Protein AF-A0A497T729-F1 (afdb_monomer_lite)

Sequence (70 aa):
MDYEKICELLGGEIVEVDEKKGKIKVCKIPRKYYKNDRNCAEMDGKVAKDGSCEIRVDYLGRLLKDNKYS

Secondary structure (DSSP, 8-state):
--HHHHHHHTT-EEEEEEETTEEEEEEEE-GGG-SSHHHHHHTT-EE-TTS-EEEEHHHHHHHHHHS---

Structure (mmCIF, N/CA/C/O backbone):
data_AF-A0A497T729-F1
#
_entry.id   AF-A0A497T729-F1
#
loop_
_atom_site.group_PDB
_atom_site.id
_atom_site.type_symbol
_atom_site.label_atom_id
_atom_site.label_alt_id
_atom_site.label_comp_id
_atom_site.label_asym_id
_atom_site.label_entity_id
_atom_site.label_seq_id
_atom_site.pdbx_PDB_ins_code
_atom_site.Cartn_x
_atom_site.Cartn_y
_atom_site.Cartn_z
_atom_site.occupancy
_atom_site.B_iso_or_equiv
_atom_site.auth_seq_id
_atom_site.auth_comp_id
_atom_site.auth_asym_id
_atom_site.auth_atom_id
_atom_site.pdbx_PDB_model_num
ATOM 1 N N . MET A 1 1 ? -7.893 -6.966 -14.455 1.00 57.19 1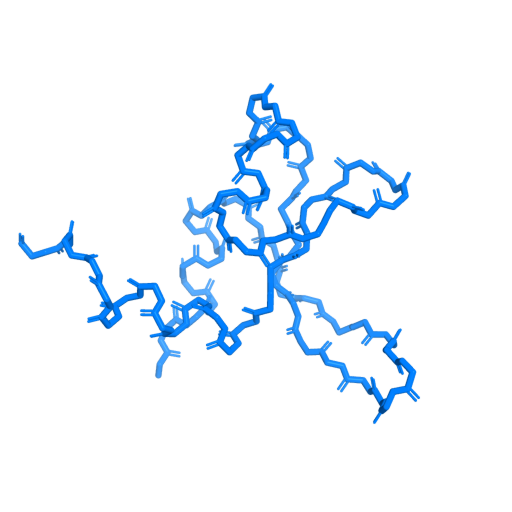 MET A N 1
ATOM 2 C CA . MET A 1 1 ? -7.144 -5.740 -14.098 1.00 57.19 1 MET A CA 1
ATOM 3 C C . MET A 1 1 ? -6.054 -6.171 -13.139 1.00 57.19 1 MET A C 1
ATOM 5 O O . MET A 1 1 ? -6.384 -6.657 -12.070 1.00 57.19 1 MET A O 1
ATOM 9 N N . ASP A 1 2 ? -4.794 -6.045 -13.539 1.00 74.19 2 ASP A N 1
ATOM 10 C CA . ASP A 1 2 ? -3.606 -6.544 -12.827 1.00 74.19 2 ASP A CA 1
ATOM 11 C C . ASP A 1 2 ? -3.156 -5.635 -11.659 1.00 74.19 2 ASP A C 1
ATOM 13 O O . ASP A 1 2 ? -1.972 -5.350 -11.507 1.00 74.19 2 ASP A O 1
ATOM 17 N N . TYR A 1 3 ? -4.073 -5.125 -10.826 1.00 75.69 3 TYR A N 1
ATOM 18 C CA . TYR A 1 3 ? -3.690 -4.231 -9.714 1.00 75.69 3 TYR A CA 1
ATOM 19 C C . TYR A 1 3 ? -2.812 -4.928 -8.662 1.00 75.69 3 TYR A C 1
ATOM 21 O O . TYR A 1 3 ? -1.958 -4.277 -8.064 1.00 75.69 3 TYR A O 1
ATOM 29 N N . GLU A 1 4 ? -2.970 -6.242 -8.479 1.00 81.44 4 GLU A N 1
ATOM 30 C CA . GLU A 1 4 ? -2.088 -7.066 -7.640 1.00 81.44 4 GLU A CA 1
ATOM 31 C C . GLU A 1 4 ? -0.651 -7.030 -8.164 1.00 81.44 4 GLU A C 1
ATOM 33 O O . GLU A 1 4 ? 0.264 -6.683 -7.425 1.00 81.44 4 GLU A O 1
ATOM 38 N N . LYS A 1 5 ? -0.474 -7.233 -9.472 1.00 82.56 5 LYS A N 1
ATOM 39 C CA . LYS A 1 5 ? 0.837 -7.214 -10.124 1.00 82.56 5 LYS A CA 1
ATOM 40 C C . LYS A 1 5 ? 1.515 -5.846 -10.042 1.00 82.56 5 LYS A C 1
ATOM 42 O O . LYS A 1 5 ? 2.720 -5.767 -9.844 1.00 82.56 5 LYS A O 1
ATOM 47 N N . ILE A 1 6 ? 0.755 -4.755 -10.181 1.00 79.00 6 ILE A N 1
ATOM 48 C CA . ILE A 1 6 ? 1.284 -3.391 -9.994 1.00 79.00 6 ILE A CA 1
ATOM 49 C C . ILE A 1 6 ? 1.735 -3.198 -8.551 1.00 79.00 6 ILE A C 1
ATOM 51 O O . ILE A 1 6 ? 2.801 -2.640 -8.311 1.00 79.00 6 ILE A O 1
ATOM 55 N N . CYS A 1 7 ? 0.926 -3.651 -7.593 1.00 84.38 7 CYS A N 1
ATOM 56 C CA . CYS A 1 7 ? 1.267 -3.530 -6.188 1.00 84.38 7 CYS A CA 1
ATOM 57 C C . CYS A 1 7 ? 2.555 -4.294 -5.865 1.00 84.38 7 CYS A C 1
ATOM 59 O O . CYS A 1 7 ? 3.459 -3.722 -5.260 1.00 84.38 7 CYS A O 1
ATOM 61 N N . GLU A 1 8 ? 2.693 -5.521 -6.372 1.00 84.50 8 GLU A N 1
ATOM 62 C CA . GLU A 1 8 ? 3.924 -6.307 -6.258 1.00 84.50 8 GLU A CA 1
ATOM 63 C C . GLU A 1 8 ? 5.129 -5.611 -6.910 1.00 84.50 8 GLU A C 1
ATOM 65 O O . GLU A 1 8 ? 6.207 -5.577 -6.318 1.00 84.50 8 GLU A O 1
ATOM 70 N N . LEU A 1 9 ? 4.964 -4.998 -8.091 1.00 82.31 9 LEU A N 1
ATOM 71 C C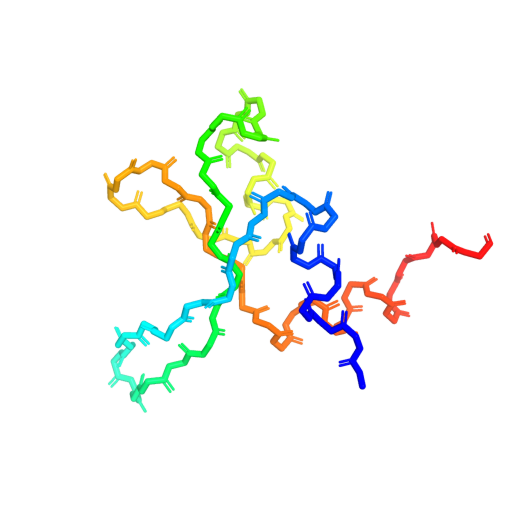A . LEU A 1 9 ? 6.031 -4.238 -8.764 1.00 82.31 9 LEU A CA 1
ATOM 72 C C . LEU A 1 9 ? 6.499 -3.024 -7.952 1.00 82.31 9 LEU A C 1
ATOM 74 O O . LEU A 1 9 ? 7.677 -2.671 -7.989 1.00 82.31 9 LEU A O 1
ATOM 78 N N . LEU A 1 10 ? 5.591 -2.399 -7.203 1.00 77.19 10 LEU A N 1
ATOM 79 C CA . LEU A 1 10 ? 5.906 -1.319 -6.266 1.00 77.19 10 LEU A CA 1
ATOM 80 C C . LEU A 1 10 ? 6.503 -1.837 -4.941 1.00 77.19 10 LEU A C 1
ATOM 82 O O . LEU A 1 10 ? 6.875 -1.037 -4.083 1.00 77.19 10 LEU A O 1
ATOM 86 N N . GLY A 1 11 ? 6.606 -3.159 -4.763 1.00 83.25 11 GLY A N 1
ATOM 87 C CA . GLY A 1 11 ? 7.055 -3.807 -3.529 1.00 83.25 11 GLY A CA 1
ATOM 88 C C . GLY A 1 11 ? 6.002 -3.807 -2.419 1.00 83.25 11 GLY A C 1
ATOM 89 O O . GLY A 1 11 ? 6.341 -3.978 -1.249 1.00 83.25 11 GLY A O 1
ATOM 90 N N . GLY A 1 12 ? 4.739 -3.560 -2.758 1.00 87.12 12 GLY A N 1
ATOM 91 C CA . GLY A 1 12 ? 3.625 -3.572 -1.824 1.00 87.12 12 GLY A CA 1
ATOM 92 C C . GLY A 1 12 ? 2.849 -4.885 -1.809 1.00 87.12 12 GLY A C 1
ATOM 93 O O . GLY A 1 12 ? 3.048 -5.775 -2.632 1.00 87.12 12 GLY A O 1
ATOM 94 N N . GLU A 1 13 ? 1.920 -4.967 -0.866 1.00 90.56 13 GLU A N 1
ATOM 95 C CA . GLU A 1 13 ? 0.957 -6.057 -0.716 1.00 90.56 13 GLU A CA 1
ATOM 96 C C . GLU A 1 13 ? -0.473 -5.504 -0.688 1.00 90.56 13 GLU A C 1
ATOM 98 O O . GLU A 1 13 ? -0.727 -4.426 -0.144 1.00 90.56 13 GLU A O 1
ATOM 103 N N . ILE A 1 14 ? -1.427 -6.223 -1.285 1.00 90.31 14 ILE A N 1
ATOM 104 C CA . ILE A 1 14 ? -2.837 -5.833 -1.215 1.00 90.31 14 ILE A CA 1
ATOM 105 C C . ILE A 1 14 ? -3.391 -6.226 0.150 1.00 90.31 14 ILE A C 1
ATOM 107 O O . ILE A 1 14 ? -3.446 -7.405 0.492 1.00 90.31 14 ILE A O 1
ATOM 111 N N . VAL A 1 15 ? -3.866 -5.237 0.898 1.00 90.94 15 VAL A N 1
ATOM 112 C CA . VAL A 1 15 ? -4.495 -5.425 2.206 1.00 90.94 15 VAL A CA 1
ATOM 113 C C . VAL A 1 15 ? -5.869 -4.778 2.230 1.00 90.94 15 VAL A C 1
ATOM 115 O O . VAL A 1 15 ? -6.162 -3.842 1.484 1.00 90.94 15 VAL A O 1
ATOM 118 N N . GLU A 1 16 ? -6.728 -5.285 3.103 1.00 91.19 16 GLU A N 1
ATOM 119 C CA . GLU A 1 16 ? -8.044 -4.714 3.347 1.00 91.19 16 GLU A CA 1
ATOM 120 C C . GLU A 1 16 ? -7.988 -3.856 4.616 1.00 91.19 16 GLU A C 1
ATOM 122 O O . GLU A 1 16 ? -7.609 -4.342 5.682 1.00 91.19 16 GLU A O 1
ATOM 127 N N . VAL A 1 17 ? -8.323 -2.571 4.492 1.00 86.38 17 VAL A N 1
ATOM 128 C CA . VAL A 1 17 ? -8.323 -1.608 5.601 1.00 86.38 17 VAL A CA 1
ATOM 129 C C . VAL A 1 17 ? -9.730 -1.084 5.853 1.00 86.38 17 VAL A C 1
ATOM 131 O O . VAL A 1 17 ? -10.500 -0.841 4.922 1.00 86.38 17 VAL A O 1
ATOM 134 N N . ASP A 1 18 ? -10.070 -0.898 7.126 1.00 85.38 18 ASP A N 1
ATOM 135 C CA . ASP A 1 18 ? -11.339 -0.304 7.538 1.00 85.38 18 ASP A CA 1
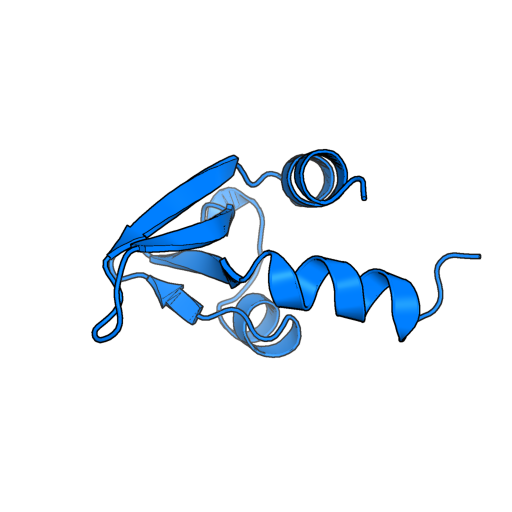ATOM 136 C C . ASP A 1 18 ? -11.299 1.223 7.352 1.00 85.38 18 ASP A C 1
ATOM 138 O O . ASP A 1 18 ? -10.592 1.949 8.056 1.00 85.38 18 ASP A O 1
ATOM 142 N N . GLU A 1 19 ? -12.087 1.729 6.402 1.00 78.69 19 GLU A N 1
ATOM 143 C CA . GLU A 1 19 ? -12.394 3.151 6.266 1.00 78.69 19 GLU A CA 1
ATOM 144 C C . GLU A 1 19 ? -13.751 3.481 6.907 1.00 78.69 19 GLU A C 1
ATOM 146 O O . GLU A 1 19 ? -14.605 2.624 7.125 1.00 78.69 19 GLU A O 1
ATOM 151 N N . LYS A 1 20 ? -14.013 4.774 7.145 1.00 77.50 20 LYS A N 1
ATOM 152 C CA . LYS A 1 20 ? -15.282 5.257 7.731 1.00 77.50 20 LYS A CA 1
ATOM 153 C C . LYS A 1 20 ? -16.550 4.791 6.995 1.00 77.50 20 LYS A C 1
ATOM 155 O O . LYS A 1 20 ? -17.630 4.860 7.572 1.00 77.50 20 LYS A O 1
ATOM 160 N N . LYS A 1 21 ? -16.442 4.389 5.724 1.00 74.75 21 LYS A N 1
ATOM 161 C CA . LYS A 1 21 ? -17.560 3.940 4.875 1.00 74.75 21 LYS A CA 1
ATOM 162 C C . LYS A 1 21 ? -17.552 2.431 4.593 1.00 74.75 21 LYS A C 1
ATOM 164 O O . LYS A 1 21 ? -18.335 1.978 3.764 1.00 74.75 21 LYS A O 1
ATOM 169 N N . GLY A 1 22 ? -16.697 1.670 5.272 1.00 85.44 22 GLY A N 1
ATOM 170 C CA . GLY A 1 22 ? -16.543 0.231 5.088 1.00 85.44 22 GLY A CA 1
ATOM 171 C C . GLY A 1 22 ? -15.110 -0.159 4.750 1.00 85.44 22 GLY A C 1
ATOM 172 O O . GLY A 1 22 ? -14.203 0.673 4.712 1.00 85.44 22 GLY A O 1
ATOM 173 N N . LYS A 1 23 ? -14.923 -1.450 4.499 1.00 86.25 23 LYS A N 1
ATOM 174 C CA . LYS A 1 23 ? -13.625 -2.022 4.163 1.00 86.25 23 LYS A CA 1
ATOM 175 C C . LYS A 1 23 ? -13.252 -1.724 2.720 1.00 86.25 23 LYS A C 1
ATOM 177 O O . LYS A 1 23 ? -14.070 -1.888 1.816 1.00 86.25 23 LYS A O 1
ATOM 182 N N . ILE A 1 24 ? -12.019 -1.286 2.511 1.00 88.44 24 ILE A N 1
ATOM 183 C CA . ILE A 1 24 ? -11.473 -0.983 1.191 1.00 88.44 24 ILE A CA 1
ATOM 184 C C . ILE A 1 24 ? -10.173 -1.750 0.981 1.00 88.44 24 ILE A C 1
ATOM 186 O O . ILE A 1 24 ? -9.429 -2.001 1.926 1.00 88.44 24 ILE A O 1
ATOM 190 N N . LYS A 1 25 ? -9.877 -2.096 -0.271 1.00 90.00 25 LYS A N 1
ATOM 191 C CA . LYS A 1 25 ? -8.594 -2.701 -0.630 1.00 90.00 25 LYS A CA 1
ATOM 192 C C . LYS A 1 25 ? -7.589 -1.609 -0.969 1.00 90.00 25 LYS A C 1
ATOM 194 O O . LYS A 1 25 ? -7.871 -0.707 -1.763 1.00 90.00 25 LYS A O 1
ATOM 199 N N . VAL A 1 26 ? -6.407 -1.699 -0.381 1.00 90.12 26 VAL A N 1
ATOM 200 C CA . VAL A 1 26 ? -5.287 -0.794 -0.638 1.00 90.12 26 VAL A CA 1
ATOM 201 C C . VAL A 1 26 ? -4.040 -1.609 -0.942 1.00 90.12 26 VAL A C 1
ATOM 203 O O . VAL A 1 26 ? -3.850 -2.697 -0.411 1.00 90.12 26 VAL A O 1
ATOM 206 N N . CYS A 1 27 ? -3.186 -1.077 -1.801 1.00 89.06 27 CYS A N 1
ATOM 207 C CA . CYS A 1 27 ? -1.813 -1.516 -1.927 1.00 89.06 27 CYS A CA 1
ATOM 208 C C . CYS A 1 27 ? -0.990 -0.854 -0.829 1.00 89.06 27 CYS A C 1
ATOM 210 O O . CYS A 1 27 ? -0.825 0.368 -0.820 1.00 89.06 27 CYS A O 1
ATOM 212 N N . LYS A 1 28 ? -0.505 -1.666 0.104 1.00 90.50 28 LYS A N 1
ATOM 213 C CA . LYS A 1 28 ? 0.344 -1.243 1.207 1.00 90.50 28 LYS A CA 1
ATOM 214 C C . LYS A 1 28 ? 1.799 -1.457 0.830 1.00 90.50 28 LYS A C 1
ATOM 216 O O . LYS A 1 28 ? 2.281 -2.582 0.772 1.00 90.50 28 LYS A O 1
ATOM 221 N N . ILE A 1 29 ? 2.509 -0.364 0.597 1.00 87.62 29 ILE A N 1
ATOM 222 C CA . ILE A 1 29 ? 3.931 -0.356 0.273 1.00 87.62 29 ILE A CA 1
ATOM 223 C C . ILE A 1 29 ? 4.693 -0.012 1.555 1.00 87.62 29 ILE A C 1
ATOM 225 O O . ILE A 1 29 ? 4.515 1.079 2.095 1.00 87.62 29 ILE A O 1
ATOM 229 N N . PRO A 1 30 ? 5.539 -0.897 2.096 1.00 85.38 30 PRO A N 1
ATOM 230 C CA . PRO A 1 30 ? 6.316 -0.571 3.282 1.00 85.38 30 PRO A CA 1
ATOM 231 C C . PRO A 1 30 ? 7.395 0.477 2.978 1.00 85.38 30 PRO A C 1
ATOM 233 O O . PRO A 1 30 ? 7.941 0.532 1.875 1.00 85.38 30 PRO A O 1
ATOM 236 N N . ARG A 1 31 ? 7.759 1.271 3.997 1.00 80.56 31 ARG A N 1
ATOM 237 C CA . ARG A 1 31 ? 8.711 2.399 3.906 1.00 80.56 31 ARG A CA 1
ATOM 238 C C . ARG A 1 31 ? 10.021 2.076 3.192 1.00 80.56 31 ARG A C 1
ATOM 240 O O . ARG A 1 31 ? 10.626 2.943 2.580 1.00 80.56 31 ARG A O 1
ATOM 247 N N . LYS A 1 32 ? 10.464 0.820 3.256 1.00 81.00 32 LYS A N 1
ATOM 248 C CA . LYS A 1 32 ? 11.696 0.352 2.610 1.00 81.00 32 LYS A CA 1
ATOM 249 C C . LYS A 1 32 ? 11.690 0.492 1.079 1.00 81.00 32 LYS A C 1
ATOM 251 O O . LYS A 1 32 ? 12.768 0.534 0.497 1.00 81.00 32 LYS A O 1
ATOM 256 N N . TYR A 1 33 ? 10.520 0.573 0.437 1.00 76.31 33 TYR A N 1
ATOM 257 C CA . TYR A 1 33 ? 10.402 0.646 -1.026 1.00 76.31 33 TYR A CA 1
ATOM 258 C C . TYR A 1 33 ? 10.195 2.058 -1.581 1.00 76.31 33 TYR A C 1
ATOM 260 O O . TYR A 1 33 ? 10.229 2.235 -2.796 1.00 76.31 33 TYR A O 1
ATOM 268 N N . TYR A 1 34 ? 10.032 3.080 -0.738 1.00 69.81 34 TYR A N 1
ATOM 269 C CA . TYR A 1 34 ? 9.904 4.459 -1.207 1.00 69.81 34 TYR A CA 1
ATOM 270 C C . TYR A 1 34 ? 10.810 5.405 -0.419 1.00 69.81 34 TYR A C 1
ATOM 272 O O . TYR A 1 34 ? 10.936 5.329 0.798 1.00 69.81 34 TYR A O 1
ATOM 280 N N . LYS A 1 35 ? 11.485 6.311 -1.137 1.00 65.38 35 LYS A N 1
ATOM 281 C CA . LYS A 1 35 ? 12.532 7.170 -0.561 1.00 65.38 35 LYS A CA 1
ATOM 282 C C . LYS A 1 35 ? 11.998 8.241 0.390 1.00 65.38 35 LYS A C 1
ATOM 284 O O . LYS A 1 35 ? 12.744 8.696 1.252 1.00 65.38 35 LYS A O 1
ATOM 289 N N . ASN A 1 36 ? 10.763 8.704 0.198 1.00 65.62 36 ASN A N 1
ATOM 290 C CA . ASN A 1 36 ? 10.210 9.807 0.978 1.00 65.62 36 ASN A CA 1
ATOM 291 C C . ASN A 1 36 ? 8.676 9.803 0.974 1.00 65.62 36 ASN A C 1
ATOM 293 O O . ASN A 1 36 ? 8.064 9.368 0.001 1.00 65.62 36 ASN A O 1
ATOM 297 N N . ASP A 1 37 ? 8.060 10.363 2.015 1.00 68.00 37 ASP A N 1
ATOM 298 C CA . ASP A 1 37 ? 6.599 10.424 2.189 1.00 68.00 37 ASP A CA 1
ATOM 299 C C . ASP A 1 37 ? 5.901 11.193 1.042 1.00 68.00 37 ASP A C 1
ATOM 301 O O . ASP A 1 37 ? 4.736 10.947 0.732 1.00 68.00 37 ASP A O 1
ATOM 305 N N . ARG A 1 38 ? 6.646 12.058 0.333 1.00 66.25 38 ARG A N 1
ATOM 306 C CA . ARG A 1 38 ? 6.201 12.733 -0.899 1.00 66.25 38 ARG A CA 1
ATOM 307 C C . ARG A 1 38 ? 5.861 11.775 -2.044 1.00 66.25 38 ARG A C 1
ATOM 309 O O . ARG A 1 38 ? 4.847 11.993 -2.690 1.00 66.25 38 ARG A O 1
ATOM 316 N N . ASN A 1 39 ? 6.630 10.701 -2.243 1.00 70.25 39 ASN A N 1
ATOM 317 C CA . ASN A 1 39 ? 6.350 9.718 -3.298 1.00 70.25 39 ASN A CA 1
ATOM 318 C C . ASN A 1 39 ? 4.997 9.030 -3.088 1.00 70.25 39 ASN A C 1
ATOM 320 O O . ASN A 1 39 ? 4.321 8.699 -4.056 1.00 70.25 39 ASN A O 1
ATOM 324 N N . CYS A 1 40 ? 4.610 8.823 -1.825 1.00 75.00 40 CYS A N 1
ATOM 325 C CA . CYS A 1 40 ? 3.313 8.252 -1.497 1.00 75.00 40 CYS A CA 1
ATOM 326 C C . CYS A 1 40 ? 2.182 9.193 -1.923 1.00 75.00 40 CYS A C 1
ATOM 328 O O . CYS A 1 40 ? 1.272 8.782 -2.634 1.00 75.00 40 CYS A O 1
ATOM 330 N N . ALA A 1 41 ? 2.291 10.476 -1.564 1.00 71.94 41 ALA A N 1
ATOM 331 C CA . ALA A 1 41 ? 1.303 11.487 -1.925 1.00 71.94 41 ALA A CA 1
ATOM 332 C C . ALA A 1 41 ? 1.213 11.723 -3.446 1.00 71.94 41 ALA A C 1
ATOM 334 O O . ALA A 1 41 ? 0.123 11.949 -3.962 1.00 71.94 41 ALA A O 1
ATOM 335 N N . GLU A 1 42 ? 2.330 11.632 -4.176 1.00 71.00 42 GLU A N 1
ATOM 336 C CA . GLU A 1 42 ? 2.355 11.746 -5.645 1.00 71.00 42 GLU A CA 1
ATOM 337 C C . GLU A 1 42 ? 1.612 10.602 -6.356 1.00 71.00 42 GLU A C 1
ATOM 339 O O . GLU A 1 42 ? 1.147 10.778 -7.479 1.00 71.00 42 GLU A O 1
ATOM 344 N N . MET A 1 43 ? 1.453 9.449 -5.699 1.00 66.88 43 MET A N 1
ATOM 345 C CA . MET A 1 43 ? 0.677 8.305 -6.196 1.00 66.88 43 MET A CA 1
ATOM 346 C C . MET A 1 43 ? -0.773 8.291 -5.684 1.00 66.88 43 MET A C 1
ATOM 348 O O . MET A 1 43 ? -1.426 7.249 -5.735 1.00 66.88 43 MET A O 1
ATOM 352 N N . ASP A 1 44 ? -1.268 9.419 -5.160 1.00 75.69 44 ASP A N 1
ATOM 353 C CA . ASP A 1 44 ? -2.561 9.515 -4.457 1.00 75.69 44 ASP A CA 1
ATOM 354 C C . ASP A 1 44 ? -2.648 8.556 -3.245 1.00 75.69 44 ASP A C 1
ATOM 356 O O . ASP A 1 44 ? -3.715 8.135 -2.797 1.00 75.69 44 ASP A O 1
ATOM 360 N N . 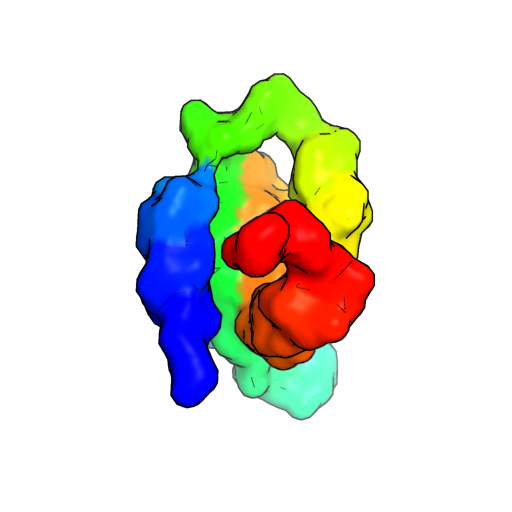GLY A 1 45 ? -1.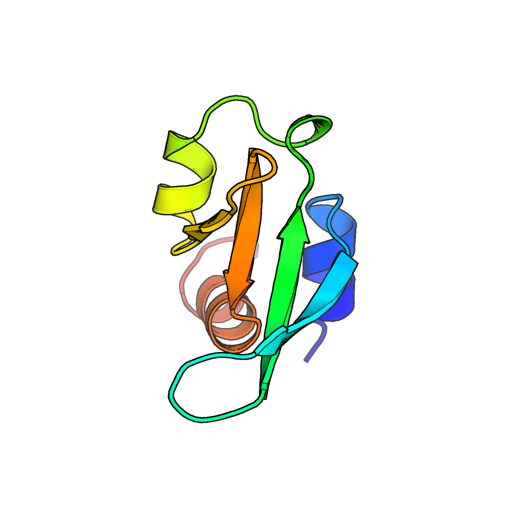486 8.170 -2.717 1.00 79.12 45 GLY A N 1
ATOM 361 C CA . GLY A 1 45 ? -1.340 7.311 -1.558 1.00 79.12 45 GLY A CA 1
ATOM 362 C C . GLY A 1 45 ? -1.377 8.098 -0.255 1.00 79.12 45 GLY A C 1
ATOM 363 O O . GLY A 1 45 ? -0.983 9.264 -0.170 1.00 79.12 45 GLY A O 1
ATOM 364 N N . LYS A 1 46 ? -1.818 7.429 0.806 1.00 85.50 46 LYS A N 1
ATOM 365 C CA . LYS A 1 46 ? -1.827 7.954 2.167 1.00 85.50 46 LYS A CA 1
ATOM 366 C C . LYS A 1 46 ? -0.760 7.260 2.999 1.00 85.50 46 LYS A C 1
ATOM 368 O O . LYS A 1 46 ? -0.695 6.040 3.031 1.00 85.50 46 LYS A O 1
ATOM 373 N N . VAL A 1 47 ? 0.048 8.028 3.723 1.00 85.31 47 VAL A N 1
ATOM 374 C CA . VAL A 1 47 ? 1.012 7.442 4.661 1.00 85.31 47 VAL A CA 1
ATOM 375 C C . VAL A 1 47 ? 0.272 6.996 5.926 1.00 85.31 47 VAL A C 1
ATOM 377 O O . VAL A 1 47 ? -0.355 7.804 6.619 1.00 85.31 47 VAL A O 1
ATOM 380 N N . ALA A 1 48 ? 0.322 5.701 6.207 1.00 83.94 48 ALA A N 1
ATOM 381 C CA . ALA A 1 48 ? -0.213 5.083 7.407 1.00 83.94 48 ALA A CA 1
ATOM 382 C C . ALA A 1 48 ? 0.639 5.413 8.641 1.00 83.94 48 ALA A C 1
ATOM 384 O O . ALA A 1 48 ? 1.776 5.879 8.554 1.00 83.94 48 ALA A O 1
ATOM 385 N N . LYS A 1 49 ? 0.093 5.145 9.832 1.00 79.38 49 LYS A N 1
ATOM 386 C CA . LYS A 1 49 ? 0.770 5.444 11.109 1.00 79.38 49 LYS A CA 1
ATOM 387 C C . LYS A 1 49 ? 2.065 4.657 11.318 1.00 79.38 49 LYS A C 1
ATOM 389 O O . LYS A 1 49 ? 2.939 5.128 12.036 1.00 79.38 49 LYS A O 1
ATOM 394 N N . ASP A 1 50 ? 2.180 3.480 10.711 1.00 81.75 50 ASP A N 1
ATOM 395 C CA . ASP A 1 50 ? 3.398 2.660 10.712 1.00 81.75 50 ASP A CA 1
ATOM 396 C C . ASP A 1 50 ? 4.445 3.158 9.697 1.00 81.75 50 ASP A C 1
ATOM 398 O O . ASP A 1 50 ? 5.515 2.567 9.561 1.00 81.75 50 ASP A O 1
ATOM 402 N N . GLY A 1 51 ? 4.152 4.253 8.990 1.00 80.56 51 GLY A N 1
ATOM 403 C CA . GLY A 1 51 ? 5.024 4.826 7.979 1.00 80.56 51 GLY A CA 1
ATOM 404 C C . GLY A 1 51 ? 5.067 4.006 6.698 1.00 80.56 51 GLY A C 1
ATOM 405 O O . GLY A 1 51 ? 6.054 4.126 5.983 1.00 80.56 51 GLY A O 1
ATOM 406 N N . SER A 1 52 ? 4.065 3.161 6.438 1.00 85.88 52 SER A N 1
ATOM 407 C CA . SER A 1 52 ? 3.821 2.550 5.129 1.00 85.88 52 SER A CA 1
ATOM 408 C C . SER A 1 52 ? 2.944 3.452 4.256 1.00 85.88 52 SER A C 1
ATOM 410 O O . SER A 1 52 ? 2.233 4.317 4.762 1.00 85.88 52 SER A O 1
ATOM 412 N N . CYS A 1 53 ? 3.000 3.274 2.942 1.00 87.06 53 CYS A N 1
ATOM 413 C CA . CYS A 1 53 ? 2.169 3.992 1.989 1.00 87.06 53 CYS A CA 1
ATOM 414 C C . CYS A 1 53 ? 0.978 3.127 1.574 1.00 87.06 53 CYS A C 1
ATOM 416 O O . CYS A 1 53 ? 1.166 2.016 1.093 1.00 87.06 53 CYS A O 1
ATOM 418 N N . GLU A 1 54 ? -0.236 3.640 1.733 1.00 89.75 54 GLU A N 1
ATOM 419 C CA . GLU A 1 54 ? -1.492 2.984 1.376 1.00 89.75 54 GLU A CA 1
ATOM 420 C C . GLU A 1 54 ? -2.086 3.659 0.137 1.00 89.75 54 GLU A C 1
ATOM 422 O O . GLU A 1 54 ? -2.589 4.781 0.206 1.00 89.75 54 GLU A O 1
ATOM 427 N N . ILE A 1 55 ? -2.047 2.977 -1.005 1.00 87.19 55 ILE A N 1
ATOM 428 C CA . ILE A 1 55 ? -2.624 3.459 -2.267 1.00 87.19 55 ILE A CA 1
ATOM 429 C C . ILE A 1 55 ? -3.908 2.683 -2.537 1.00 87.19 55 ILE A C 1
ATOM 431 O O . ILE A 1 55 ? -3.904 1.455 -2.540 1.00 87.19 55 ILE A O 1
ATOM 435 N N . ARG A 1 56 ? -5.027 3.360 -2.796 1.00 87.62 56 ARG A N 1
ATOM 436 C CA . ARG A 1 56 ? -6.286 2.661 -3.110 1.00 87.62 56 ARG A CA 1
ATOM 437 C C . ARG A 1 56 ? -6.155 1.899 -4.426 1.00 87.62 56 ARG A C 1
ATOM 439 O O . ARG A 1 56 ? -5.692 2.452 -5.423 1.00 87.62 56 ARG A O 1
ATOM 446 N N . VAL A 1 57 ? -6.612 0.649 -4.462 1.00 84.06 57 VAL A N 1
ATOM 447 C CA . VAL A 1 57 ? -6.512 -0.173 -5.685 1.00 84.06 57 VAL A CA 1
ATOM 448 C C . VAL A 1 57 ? -7.311 0.412 -6.852 1.00 84.06 57 VAL A C 1
ATOM 450 O O . VAL A 1 57 ? -6.884 0.315 -8.001 1.00 84.06 57 VAL A O 1
ATOM 453 N N . ASP A 1 58 ? -8.411 1.112 -6.560 1.00 78.75 58 ASP A N 1
ATOM 454 C CA . ASP A 1 58 ? -9.204 1.848 -7.552 1.00 78.75 58 ASP A CA 1
ATOM 455 C C . ASP A 1 58 ? -8.392 2.955 -8.251 1.00 78.75 58 ASP A C 1
ATOM 457 O O . ASP A 1 58 ? -8.633 3.269 -9.418 1.00 78.75 58 ASP A O 1
ATOM 461 N N . TYR A 1 59 ? -7.404 3.528 -7.554 1.00 76.62 59 TYR A N 1
ATOM 462 C CA . TYR A 1 59 ? -6.487 4.534 -8.093 1.00 76.62 59 TYR A CA 1
ATOM 463 C C . TYR A 1 59 ? -5.337 3.917 -8.888 1.00 76.62 59 TYR A C 1
ATOM 465 O O . TYR A 1 59 ? -4.968 4.466 -9.925 1.00 76.62 59 TYR A O 1
ATOM 473 N N . LEU A 1 60 ? -4.830 2.745 -8.493 1.00 73.44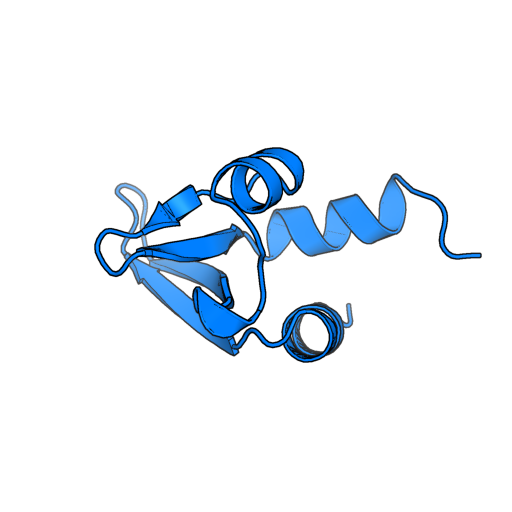 60 LEU A N 1
ATOM 474 C CA . LEU A 1 60 ? -3.834 2.007 -9.287 1.00 73.44 60 LEU A CA 1
ATOM 475 C C . LEU A 1 60 ? -4.349 1.696 -10.699 1.00 73.44 60 LEU A C 1
ATOM 477 O O . LEU A 1 60 ? -3.625 1.855 -11.682 1.00 73.44 60 LEU A O 1
ATOM 481 N N . GLY A 1 61 ? -5.626 1.322 -10.819 1.00 67.25 61 GLY A N 1
ATOM 482 C CA . GLY A 1 61 ? -6.266 1.111 -12.120 1.00 67.25 61 GLY A CA 1
ATOM 483 C C . GLY A 1 61 ? -6.375 2.385 -12.968 1.00 67.25 61 GLY A C 1
ATOM 484 O O . GLY A 1 61 ? -6.330 2.306 -14.196 1.00 67.25 61 GLY A O 1
ATOM 485 N N . ARG A 1 62 ? -6.490 3.562 -12.334 1.00 68.56 62 ARG A N 1
ATOM 486 C CA . ARG A 1 62 ? -6.475 4.863 -13.022 1.00 68.56 62 ARG A CA 1
ATOM 487 C C . ARG A 1 62 ? -5.070 5.276 -13.434 1.00 68.56 62 ARG A C 1
ATOM 489 O O . ARG A 1 62 ? -4.916 5.717 -14.562 1.00 68.56 62 ARG A O 1
ATOM 496 N N . LEU A 1 63 ? -4.057 5.066 -12.593 1.00 63.38 63 LEU A N 1
ATOM 497 C CA . LEU A 1 63 ? -2.655 5.350 -12.926 1.00 63.38 63 LEU A CA 1
ATOM 498 C C . LEU A 1 63 ? -2.207 4.620 -14.205 1.00 63.38 63 LEU A C 1
ATOM 500 O O . LEU A 1 63 ? -1.566 5.234 -15.053 1.00 63.38 63 LEU A O 1
ATOM 504 N N . LEU A 1 64 ? -2.631 3.363 -14.405 1.00 61.47 64 LEU A N 1
ATOM 505 C CA . LEU A 1 64 ? -2.413 2.641 -15.671 1.00 61.47 64 LEU A CA 1
ATOM 506 C C . LEU A 1 64 ? -3.120 3.267 -16.877 1.00 61.47 64 LEU A C 1
ATOM 508 O O . LEU A 1 64 ? -2.633 3.163 -17.999 1.00 61.47 64 LEU A O 1
ATOM 512 N N . LYS A 1 65 ? -4.300 3.855 -16.666 1.00 58.72 65 LYS A N 1
ATOM 513 C CA . LYS A 1 65 ? -5.091 4.485 -17.728 1.00 58.72 65 LYS A CA 1
ATOM 514 C C . LYS A 1 65 ? -4.586 5.883 -18.086 1.00 58.72 65 LYS A C 1
ATOM 516 O O . LYS A 1 65 ? -4.734 6.276 -19.238 1.00 58.72 65 LYS A O 1
ATOM 521 N N . ASP A 1 66 ? -4.028 6.614 -17.122 1.00 56.91 66 ASP A N 1
ATOM 522 C CA . ASP A 1 66 ? -3.719 8.042 -17.251 1.00 56.91 66 ASP A CA 1
ATOM 523 C C . ASP A 1 66 ? -2.267 8.333 -17.678 1.00 56.91 66 ASP A C 1
ATOM 525 O O . ASP A 1 66 ? -2.001 9.407 -18.213 1.00 56.91 66 ASP A O 1
ATOM 529 N N . ASN A 1 67 ? -1.300 7.417 -17.499 1.00 49.06 67 ASN A N 1
ATOM 530 C CA . ASN A 1 67 ? 0.096 7.700 -17.870 1.00 49.06 67 ASN A CA 1
ATOM 531 C C . ASN A 1 67 ? 0.925 6.491 -18.357 1.00 49.06 67 ASN A C 1
ATOM 533 O O . ASN A 1 67 ? 1.254 5.582 -17.604 1.00 49.06 67 ASN A O 1
ATOM 537 N N . LYS A 1 68 ? 1.398 6.610 -19.607 1.00 45.97 68 LYS A N 1
ATOM 538 C CA . LYS A 1 68 ? 2.832 6.592 -19.973 1.00 45.97 68 LYS A CA 1
ATOM 539 C C . LYS A 1 68 ? 3.709 5.411 -19.509 1.00 45.97 68 LYS A C 1
ATOM 541 O O . LYS A 1 68 ? 4.822 5.630 -19.040 1.00 45.97 68 LYS A O 1
ATOM 546 N N . TYR A 1 69 ? 3.272 4.176 -19.737 1.00 44.03 69 TYR A N 1
ATOM 547 C CA . TYR A 1 69 ? 4.177 3.014 -19.818 1.00 44.03 69 TYR A CA 1
ATOM 548 C C . TYR A 1 69 ? 3.831 2.107 -21.017 1.00 44.03 69 TYR A C 1
ATOM 550 O O . TYR A 1 69 ? 3.812 0.883 -20.899 1.00 44.03 69 TYR A O 1
ATOM 558 N N . SER A 1 70 ? 3.503 2.714 -22.165 1.00 37.03 70 SER A N 1
ATOM 559 C CA . SER A 1 70 ? 3.592 2.071 -23.489 1.00 37.03 70 SER A CA 1
ATOM 560 C C . SER A 1 70 ? 4.869 2.506 -24.185 1.00 37.03 70 SER A C 1
ATOM 562 O O . SER A 1 70 ? 5.272 3.669 -23.953 1.00 37.03 70 SER A O 1
#

Radius of gyration: 11.59 Å; chains: 1; bounding box: 30×20×35 Å

Foldseek 3Di:
DVLQVVLVVLVWHWDWDQDPVGIFIWTKAQPVSDDDPVVLVVLVWDQDPNRITTHGSVSSVVVVVPDDDD

pLDDT: mean 76.99, std 12.06, range [37.03, 91.19]